Protein AF-O24128-F1 (afdb_monomer)

pLDDT: mean 90.79, std 8.11, range [55.53, 98.19]

Structure (mmCIF, N/CA/C/O backbone):
data_AF-O24128-F1
#
_entry.id   AF-O24128-F1
#
loop_
_atom_site.group_PDB
_atom_site.id
_atom_site.type_symbol
_atom_site.label_atom_id
_atom_site.label_alt_id
_atom_site.label_comp_id
_atom_site.label_asym_id
_atom_site.label_entity_id
_atom_site.label_seq_id
_atom_site.pdbx_PDB_ins_code
_atom_site.Cartn_x
_atom_site.Cartn_y
_atom_site.Cartn_z
_atom_site.occupancy
_atom_site.B_iso_or_equiv
_atom_site.auth_seq_id
_atom_site.auth_comp_id
_atom_site.auth_asym_id
_atom_site.auth_atom_id
_atom_site.pdbx_PDB_model_num
ATOM 1 N N . LEU A 1 1 ? -5.230 0.966 5.303 1.00 95.00 1 LEU A N 1
ATOM 2 C CA . LEU A 1 1 ? -3.772 0.792 5.449 1.00 95.00 1 LEU A CA 1
ATOM 3 C C . LEU A 1 1 ? -3.151 0.622 4.067 1.00 95.00 1 LEU A C 1
ATOM 5 O O . LEU A 1 1 ? -3.504 -0.325 3.368 1.00 95.00 1 LEU A O 1
ATOM 9 N N . GLY A 1 2 ? -2.345 1.585 3.624 1.00 93.62 2 GLY A N 1
ATOM 10 C CA . GLY A 1 2 ? -1.603 1.490 2.366 1.00 93.62 2 GLY A CA 1
ATOM 11 C C . GLY A 1 2 ? -0.277 0.748 2.524 1.00 93.62 2 GLY A C 1
ATOM 12 O O . GLY A 1 2 ? 0.082 0.340 3.627 1.00 93.62 2 GLY A O 1
ATOM 13 N N . VAL A 1 3 ? 0.389 0.526 1.393 1.00 95.06 3 VAL A N 1
ATOM 14 C CA . VAL A 1 3 ? 1.643 -0.223 1.273 1.00 95.06 3 VAL A CA 1
ATOM 15 C C . VAL A 1 3 ? 2.610 0.645 0.488 1.00 95.06 3 VAL A C 1
ATOM 17 O O . VAL A 1 3 ? 2.206 1.248 -0.501 1.00 95.06 3 VAL A O 1
ATOM 20 N N . ASP A 1 4 ? 3.850 0.702 0.952 1.00 95.25 4 ASP A N 1
ATOM 21 C CA . ASP A 1 4 ? 4.938 1.396 0.280 1.00 95.25 4 ASP A CA 1
ATOM 22 C C . ASP A 1 4 ? 5.607 0.446 -0.725 1.00 95.25 4 ASP A C 1
ATOM 24 O O . ASP A 1 4 ? 6.326 -0.464 -0.312 1.00 95.25 4 ASP A O 1
ATOM 28 N N . TYR A 1 5 ? 5.305 0.595 -2.021 1.00 94.19 5 TYR A N 1
ATOM 29 C CA . TYR A 1 5 ? 5.839 -0.280 -3.075 1.00 94.19 5 TYR A CA 1
ATOM 30 C C . TYR A 1 5 ? 7.155 0.221 -3.676 1.00 94.19 5 TYR A C 1
ATOM 32 O O . TYR A 1 5 ? 7.947 -0.598 -4.137 1.00 94.19 5 TYR A O 1
ATOM 40 N N . ASP A 1 6 ? 7.387 1.535 -3.696 1.00 92.50 6 ASP A N 1
ATOM 41 C CA . ASP A 1 6 ? 8.610 2.139 -4.244 1.00 92.50 6 ASP A CA 1
ATOM 42 C C . ASP A 1 6 ? 9.686 2.417 -3.178 1.00 92.50 6 ASP A C 1
ATOM 44 O O . ASP A 1 6 ? 10.839 2.680 -3.521 1.00 92.50 6 ASP A O 1
ATOM 48 N N . GLY A 1 7 ? 9.338 2.322 -1.890 1.00 91.94 7 GLY A N 1
ATOM 49 C CA . GLY A 1 7 ? 10.250 2.515 -0.764 1.00 91.94 7 GLY A CA 1
ATOM 50 C C . GLY A 1 7 ? 10.501 3.980 -0.401 1.00 91.94 7 GLY A C 1
ATOM 51 O O . GLY A 1 7 ? 11.360 4.262 0.440 1.00 91.94 7 GLY A O 1
ATOM 52 N N . THR A 1 8 ? 9.798 4.922 -1.033 1.00 92.31 8 THR A N 1
ATOM 53 C CA . THR A 1 8 ? 10.034 6.363 -0.859 1.00 92.31 8 THR A CA 1
ATOM 54 C C . THR A 1 8 ? 9.432 6.918 0.425 1.00 92.31 8 THR A C 1
ATOM 56 O O . THR A 1 8 ? 9.852 7.985 0.876 1.00 92.31 8 THR A O 1
ATOM 59 N N . LYS A 1 9 ? 8.467 6.211 1.028 1.00 89.81 9 LYS A N 1
ATOM 60 C CA . LYS A 1 9 ? 7.668 6.685 2.171 1.00 89.81 9 LYS A CA 1
ATOM 61 C C . LYS A 1 9 ? 7.117 8.096 1.951 1.00 89.81 9 LYS A C 1
ATOM 63 O O . LYS A 1 9 ? 7.179 8.944 2.843 1.00 89.81 9 LYS A O 1
ATOM 68 N N . SER A 1 10 ? 6.619 8.363 0.747 1.00 90.81 10 SER A N 1
ATOM 69 C CA . SER A 1 10 ? 6.148 9.687 0.343 1.00 90.81 10 SER A CA 1
ATOM 70 C C . SER A 1 10 ? 4.626 9.734 0.221 1.00 90.81 10 SER A C 1
ATOM 72 O O . SER A 1 10 ? 3.985 8.757 -0.158 1.00 90.81 10 SER A O 1
ATOM 74 N N . CYS A 1 11 ? 4.042 10.896 0.521 1.00 87.38 11 CYS A N 1
ATOM 75 C CA . CYS A 1 11 ? 2.640 11.197 0.211 1.00 87.38 11 CYS A CA 1
ATOM 76 C C . CYS A 1 11 ? 2.433 11.662 -1.241 1.00 87.38 11 CYS A C 1
ATOM 78 O O . CYS A 1 11 ? 1.289 11.769 -1.668 1.00 87.38 11 CYS A O 1
ATOM 80 N N . ASP A 1 12 ? 3.516 11.971 -1.958 1.00 87.69 12 ASP A N 1
ATOM 81 C CA . ASP A 1 12 ? 3.504 12.522 -3.324 1.00 87.69 12 ASP A CA 1
ATOM 82 C C . ASP A 1 12 ? 3.689 11.438 -4.406 1.00 87.69 12 ASP A C 1
ATOM 84 O O . ASP A 1 12 ? 3.746 11.733 -5.594 1.00 87.69 12 ASP A O 1
ATOM 88 N N . SER A 1 13 ? 3.812 10.171 -3.997 1.00 88.00 13 SER A N 1
ATOM 89 C CA . SER A 1 13 ? 3.915 9.022 -4.900 1.00 88.00 13 SER A CA 1
ATOM 90 C C . SER A 1 13 ? 2.597 8.253 -4.946 1.00 88.00 13 SER A C 1
ATOM 92 O O . SER A 1 13 ? 2.024 7.919 -3.907 1.00 88.00 13 SER A O 1
ATOM 94 N N . ASP A 1 14 ? 2.158 7.897 -6.155 1.00 89.62 14 ASP A N 1
ATOM 95 C CA . ASP A 1 14 ? 0.958 7.084 -6.387 1.00 89.62 14 ASP A CA 1
ATOM 96 C C . ASP A 1 14 ? 1.098 5.635 -5.876 1.00 89.62 14 ASP A C 1
ATOM 98 O O . ASP A 1 14 ? 0.099 4.933 -5.696 1.00 89.62 14 ASP A O 1
ATOM 102 N N . CYS A 1 15 ? 2.327 5.161 -5.642 1.00 90.94 15 CYS A N 1
ATOM 103 C CA . CYS A 1 15 ? 2.618 3.796 -5.195 1.00 90.94 15 CYS A CA 1
ATOM 104 C C . CYS A 1 15 ? 3.268 3.721 -3.802 1.00 90.94 15 CYS A C 1
ATOM 106 O O . CYS A 1 15 ? 3.739 2.651 -3.407 1.00 90.94 15 CYS A O 1
ATOM 108 N N . SER A 1 16 ? 3.240 4.813 -3.033 1.00 93.00 16 SER A N 1
ATOM 109 C CA . SER A 1 16 ? 3.782 4.868 -1.672 1.00 93.00 16 SER A CA 1
ATOM 110 C C . SER A 1 16 ? 2.762 5.349 -0.634 1.00 93.00 16 SER A C 1
ATOM 112 O O . SER A 1 16 ? 1.598 5.629 -0.924 1.00 93.00 16 SER A O 1
ATOM 114 N N . VAL A 1 17 ? 3.203 5.394 0.623 1.00 94.38 17 VAL A N 1
ATOM 115 C CA . VAL A 1 17 ? 2.493 6.010 1.743 1.00 94.38 17 VAL A CA 1
ATOM 116 C C . VAL A 1 17 ? 3.472 6.763 2.637 1.00 94.38 17 VAL A C 1
ATOM 118 O O . VAL A 1 17 ? 4.507 6.230 3.023 1.00 94.38 17 VAL A O 1
ATOM 121 N N . GLY A 1 18 ? 3.110 7.976 3.054 1.00 94.81 18 GLY A N 1
ATOM 122 C CA . GLY A 1 18 ? 3.913 8.778 3.986 1.00 94.81 18 GLY A CA 1
ATOM 123 C C . GLY A 1 18 ? 3.686 8.485 5.470 1.00 94.81 18 GLY A C 1
ATOM 124 O O . GLY A 1 18 ? 3.951 9.351 6.293 1.00 94.81 18 GLY A O 1
ATOM 125 N N . TYR A 1 19 ? 3.158 7.310 5.826 1.00 95.12 19 TYR A N 1
ATOM 126 C CA . TYR A 1 19 ? 2.879 6.940 7.216 1.00 95.12 19 TYR A CA 1
ATOM 127 C C . TYR A 1 19 ? 3.270 5.494 7.521 1.00 95.12 19 TYR A C 1
ATOM 129 O O . TYR A 1 19 ? 3.232 4.611 6.662 1.00 95.12 19 TYR A O 1
ATOM 137 N N . GLY A 1 20 ? 3.604 5.235 8.784 1.00 94.75 20 GLY A N 1
ATOM 138 C CA . GLY A 1 20 ? 3.885 3.886 9.282 1.00 94.75 20 GLY A CA 1
ATOM 139 C C . GLY A 1 20 ? 2.642 3.133 9.772 1.00 94.75 20 GLY A C 1
ATOM 140 O O . GLY A 1 20 ? 1.580 3.710 10.007 1.00 94.75 20 GLY A O 1
ATOM 141 N N . LEU A 1 21 ? 2.793 1.828 10.033 1.00 95.06 21 LEU A N 1
ATOM 142 C CA . LEU A 1 21 ? 1.733 1.004 10.635 1.00 95.06 21 LEU A CA 1
ATOM 143 C C . LEU A 1 21 ? 1.285 1.545 12.003 1.00 95.06 21 LEU A C 1
ATOM 145 O O . LEU A 1 21 ? 0.089 1.645 12.277 1.00 95.06 21 LEU A O 1
ATOM 149 N N . GLN A 1 22 ? 2.249 1.911 12.851 1.00 97.06 22 GLN A N 1
ATOM 150 C CA . GLN A 1 22 ? 1.976 2.439 14.187 1.00 97.06 22 GLN A CA 1
ATOM 151 C C . GLN A 1 22 ? 1.274 3.797 14.129 1.00 97.06 22 GLN A C 1
ATOM 153 O O . GLN A 1 22 ? 0.370 4.058 14.917 1.00 97.06 22 GLN A O 1
ATOM 158 N N . GLU A 1 23 ? 1.670 4.650 13.187 1.00 96.94 23 GLU A N 1
ATOM 159 C CA . GLU A 1 23 ? 1.055 5.957 12.978 1.00 96.94 23 GLU A CA 1
ATOM 160 C C . GLU A 1 23 ? -0.394 5.815 12.508 1.00 96.94 23 GLU A C 1
ATOM 162 O O . GLU A 1 23 ? -1.288 6.430 13.086 1.00 96.94 23 GLU A O 1
ATOM 167 N N . TYR A 1 24 ? -0.658 4.914 11.555 1.00 97.06 24 TYR A N 1
ATOM 168 C CA . TYR A 1 24 ? -2.018 4.562 11.147 1.00 97.06 24 TYR A CA 1
ATOM 169 C C . TYR A 1 24 ? -2.868 4.090 12.338 1.00 97.06 24 TYR A C 1
ATOM 171 O O . TYR A 1 24 ? -3.960 4.614 12.569 1.00 97.06 24 TYR A O 1
ATOM 179 N N . ALA A 1 25 ? -2.367 3.130 13.122 1.00 97.88 25 ALA A N 1
ATOM 180 C CA . ALA A 1 25 ? -3.094 2.585 14.268 1.00 97.88 25 ALA A CA 1
ATOM 181 C C . ALA A 1 25 ? -3.350 3.649 15.347 1.00 97.88 25 ALA A C 1
ATOM 183 O O . ALA A 1 25 ? -4.469 3.772 15.847 1.00 97.88 25 ALA A O 1
ATOM 184 N N . SER A 1 26 ? -2.332 4.447 15.674 1.00 98.00 26 SER A N 1
ATOM 185 C CA . SER A 1 26 ? -2.418 5.508 16.675 1.00 98.00 26 SER A CA 1
ATOM 186 C C . SER A 1 26 ? -3.437 6.569 16.274 1.00 98.00 26 SER A C 1
ATOM 188 O O . SER A 1 26 ? -4.311 6.897 17.073 1.00 98.00 26 SER A O 1
ATOM 190 N N . THR A 1 27 ? -3.381 7.059 15.035 1.00 97.94 27 THR A N 1
ATOM 191 C CA . THR A 1 27 ? -4.302 8.089 14.537 1.00 97.94 27 THR A CA 1
ATOM 192 C C . THR A 1 27 ? -5.755 7.618 14.592 1.00 97.94 27 THR A C 1
ATOM 194 O O . THR A 1 27 ? -6.619 8.343 15.087 1.00 97.94 27 THR A O 1
ATOM 197 N N . VAL A 1 28 ? -6.036 6.379 14.170 1.00 97.69 28 VAL A N 1
ATOM 198 C CA . VAL A 1 28 ? -7.395 5.813 14.219 1.00 97.69 28 VAL A CA 1
ATOM 199 C C . VAL A 1 28 ? -7.883 5.657 15.663 1.00 97.69 28 VAL A C 1
ATOM 201 O O . VAL A 1 28 ? -8.979 6.112 15.996 1.00 97.69 28 VAL A O 1
ATOM 204 N N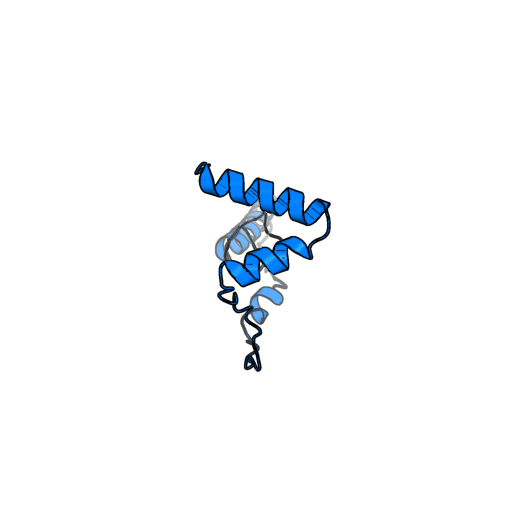 . VAL A 1 29 ? -7.079 5.052 16.544 1.00 98.12 29 VAL A N 1
ATOM 205 C CA . VAL A 1 29 ? -7.468 4.810 17.945 1.00 98.12 29 VAL A CA 1
ATOM 206 C C . VAL A 1 29 ? -7.667 6.124 18.701 1.00 98.12 29 VAL A C 1
ATOM 208 O O . VAL A 1 29 ? -8.638 6.257 19.447 1.00 98.12 29 VAL A O 1
ATOM 211 N N . GLN A 1 30 ? -6.788 7.108 18.501 1.00 98.19 30 GLN A N 1
ATOM 212 C CA . GLN A 1 30 ? -6.893 8.418 19.145 1.00 98.19 30 GLN A CA 1
ATOM 213 C C . GLN A 1 30 ? -8.145 9.175 18.698 1.00 98.19 30 GLN A C 1
ATOM 215 O O . GLN A 1 30 ? -8.840 9.738 19.544 1.00 98.19 30 GLN A O 1
ATOM 220 N N . ALA A 1 31 ? -8.474 9.147 17.404 1.00 97.81 31 ALA A N 1
ATOM 221 C CA . ALA A 1 31 ? -9.677 9.791 16.884 1.00 97.81 31 ALA A CA 1
ATOM 222 C C . ALA A 1 31 ? -10.959 9.189 17.485 1.00 97.81 31 ALA A C 1
ATOM 224 O O . ALA A 1 31 ? -11.837 9.92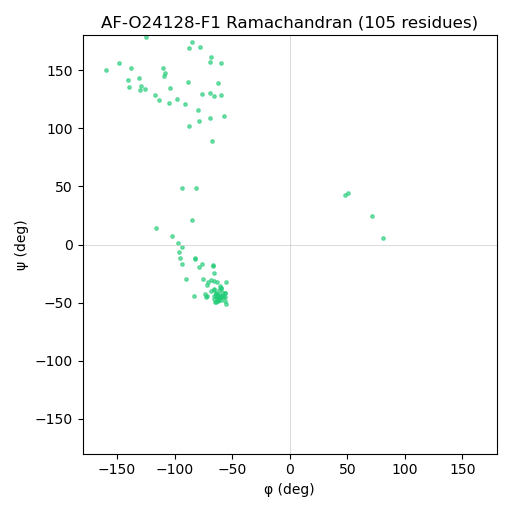7 17.937 1.00 97.81 31 ALA A O 1
ATOM 225 N N . VAL A 1 32 ? -11.048 7.855 17.552 1.00 98.00 32 VAL A N 1
ATOM 226 C CA . VAL A 1 32 ? -12.195 7.159 18.163 1.00 98.00 32 VAL A CA 1
ATOM 227 C C . VAL A 1 32 ? -12.290 7.480 19.654 1.00 98.00 32 VAL A C 1
ATOM 229 O O . VAL A 1 32 ? -13.346 7.903 20.126 1.00 98.00 32 VAL A O 1
ATOM 232 N N . ARG A 1 33 ? -11.175 7.358 20.384 1.00 98.00 33 ARG A N 1
ATOM 233 C CA . ARG A 1 33 ? -11.107 7.658 21.819 1.00 98.00 33 ARG A CA 1
ATOM 234 C C . ARG A 1 33 ? -11.557 9.084 22.126 1.00 98.00 33 ARG A C 1
ATOM 236 O O . ARG A 1 33 ? -12.357 9.280 23.032 1.00 98.00 33 ARG A O 1
ATOM 243 N N . PHE A 1 34 ? -11.097 10.068 21.352 1.00 98.06 34 PHE A N 1
ATOM 244 C CA . PHE A 1 34 ? -11.454 11.472 21.554 1.00 98.06 34 PHE A CA 1
ATOM 245 C C . PHE A 1 34 ? -12.972 11.700 21.529 1.00 98.06 34 PHE A C 1
ATOM 247 O O . PHE A 1 34 ? -13.513 12.439 22.353 1.00 98.06 34 PHE A O 1
ATOM 254 N N . VAL A 1 35 ? -13.684 11.054 20.604 1.00 97.69 35 VAL A N 1
ATOM 255 C CA . VAL A 1 35 ? -15.145 11.173 20.512 1.00 97.69 35 VAL A CA 1
ATOM 256 C C . VAL A 1 35 ? -15.833 10.401 21.639 1.00 97.69 35 VAL A C 1
ATOM 258 O O . VAL A 1 35 ? -16.773 10.928 22.241 1.00 97.69 35 VAL A O 1
ATOM 261 N N . CYS A 1 36 ? -15.363 9.190 21.953 1.00 97.88 36 CYS A N 1
ATOM 262 C CA . CYS A 1 36 ? -15.909 8.366 23.032 1.00 97.88 36 CYS A CA 1
ATOM 263 C C . CYS A 1 36 ? -15.802 9.056 24.397 1.00 97.88 36 CYS A C 1
ATOM 265 O O . CYS A 1 36 ? -16.803 9.134 25.111 1.00 97.88 36 CYS A O 1
ATOM 267 N N . ASP A 1 37 ? -14.643 9.642 24.705 1.00 97.69 37 ASP A N 1
ATOM 268 C CA . ASP A 1 37 ? -14.386 10.369 25.950 1.00 97.69 37 ASP A CA 1
ATOM 269 C C . ASP A 1 37 ? -15.315 11.596 26.066 1.00 97.69 37 ASP A C 1
ATOM 271 O O . ASP A 1 37 ? -15.934 11.820 27.105 1.00 97.69 37 ASP A O 1
ATOM 275 N N . ARG A 1 38 ? -15.519 12.354 24.975 1.00 97.69 38 ARG A N 1
ATOM 276 C CA . ARG A 1 38 ? -16.431 13.520 24.960 1.00 97.69 38 ARG A CA 1
ATOM 277 C C . ARG A 1 38 ? -17.905 13.157 25.102 1.00 97.69 38 ARG A C 1
ATOM 279 O O . ARG A 1 38 ? -18.689 13.971 25.586 1.00 97.69 38 ARG A O 1
ATOM 286 N N . LYS A 1 39 ? -18.304 11.983 24.616 1.00 97.06 39 LYS A N 1
ATOM 287 C CA . LYS A 1 39 ? -19.685 11.486 24.702 1.00 97.06 39 LYS A CA 1
ATOM 288 C C . LYS A 1 39 ? -19.919 10.607 25.929 1.00 97.06 39 LYS A C 1
ATOM 290 O O . LYS A 1 39 ? -21.054 10.197 26.147 1.00 97.06 39 LYS A O 1
ATOM 295 N N . ASN A 1 40 ? -18.875 10.358 26.720 1.00 96.69 40 ASN A N 1
ATOM 296 C CA . ASN A 1 40 ? -18.882 9.470 27.875 1.00 96.69 40 ASN A CA 1
ATOM 297 C C . ASN A 1 40 ? -19.465 8.081 27.550 1.00 96.69 40 ASN A C 1
ATOM 299 O O . ASN A 1 40 ? -20.298 7.544 28.280 1.00 96.69 40 ASN A O 1
ATOM 303 N N . VAL A 1 41 ? -19.056 7.518 26.411 1.00 97.62 41 V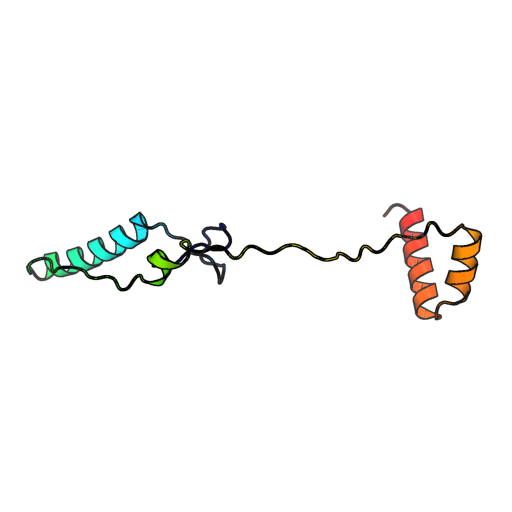AL A N 1
ATOM 304 C CA . VAL A 1 41 ? -19.462 6.179 25.962 1.00 97.62 41 VAL A CA 1
ATOM 305 C C . VAL A 1 41 ? -18.286 5.214 26.033 1.00 97.62 41 VAL A C 1
ATOM 307 O O . VAL A 1 41 ? -17.128 5.604 25.893 1.00 97.62 41 VAL A O 1
ATOM 310 N N . LYS A 1 42 ? -18.579 3.926 26.228 1.00 97.44 42 LYS A N 1
ATOM 311 C CA . LYS A 1 42 ? -17.554 2.877 26.236 1.00 97.44 42 LYS A CA 1
ATOM 312 C C . LYS A 1 42 ? -16.862 2.792 24.872 1.00 97.44 42 LYS A C 1
ATOM 314 O O . LYS A 1 42 ? -17.527 2.819 23.838 1.00 97.44 42 LYS A O 1
ATOM 319 N N . ASN A 1 43 ? -15.541 2.615 24.890 1.00 97.31 43 ASN A N 1
ATOM 320 C CA . ASN A 1 43 ? -14.760 2.394 23.676 1.00 97.31 43 ASN A CA 1
ATOM 321 C C . ASN A 1 43 ? -15.243 1.132 22.930 1.00 97.31 43 ASN A C 1
ATOM 323 O O . ASN A 1 43 ? -15.350 0.068 23.555 1.00 97.31 43 ASN A O 1
ATOM 327 N N . PRO A 1 44 ? -15.536 1.230 21.620 1.00 97.69 44 PRO A N 1
ATOM 328 C CA . PRO A 1 44 ? -15.962 0.093 20.818 1.00 97.69 44 PRO A CA 1
ATOM 329 C C . PRO A 1 44 ? -14.778 -0.803 20.433 1.00 97.69 44 PRO A C 1
ATOM 331 O O . PRO A 1 44 ? -13.612 -0.434 20.575 1.00 97.69 44 PRO A O 1
ATOM 334 N N . VAL A 1 45 ? -15.092 -1.976 19.884 1.00 97.88 45 VAL A N 1
ATOM 335 C CA . VAL A 1 45 ? -14.114 -2.788 19.150 1.00 97.88 45 VAL A CA 1
ATOM 336 C C . VAL A 1 45 ? -13.908 -2.160 17.774 1.00 97.88 45 VAL A C 1
ATOM 338 O O . VAL A 1 45 ? -14.877 -1.872 17.072 1.00 97.88 45 VAL A O 1
ATOM 341 N N . ILE A 1 46 ? -12.650 -1.942 17.395 1.00 97.81 46 ILE A N 1
ATOM 342 C CA . ILE A 1 46 ? -12.281 -1.396 16.088 1.00 97.81 46 ILE A CA 1
ATOM 343 C C . ILE A 1 46 ? -11.892 -2.560 15.177 1.00 97.81 46 ILE A C 1
ATOM 345 O O . ILE A 1 46 ? -10.993 -3.333 15.505 1.00 97.81 46 ILE A O 1
ATOM 349 N N . CYS A 1 47 ? -12.544 -2.653 14.021 1.00 97.44 47 CYS A N 1
ATOM 350 C CA . CYS A 1 47 ? -12.214 -3.605 12.963 1.00 97.44 47 CYS A CA 1
ATOM 351 C C . CYS A 1 47 ? -11.610 -2.856 11.766 1.00 97.44 47 CYS A C 1
ATOM 353 O O . CYS A 1 47 ? -12.018 -1.735 11.468 1.00 97.44 47 CYS A O 1
ATOM 355 N N . SER A 1 48 ? -10.644 -3.466 11.076 1.00 97.38 48 SER A N 1
ATOM 356 C CA . SER A 1 48 ? -10.004 -2.896 9.884 1.00 97.38 48 SER A CA 1
ATOM 357 C C . SER A 1 48 ? -9.998 -3.909 8.744 1.00 97.38 48 SER A C 1
ATOM 359 O O . SER A 1 48 ? -9.585 -5.051 8.928 1.00 97.38 48 SER A O 1
ATOM 361 N N . GLU A 1 49 ? -10.395 -3.477 7.549 1.00 98.00 49 GLU A N 1
ATOM 362 C CA . GLU A 1 49 ? -10.437 -4.293 6.327 1.00 98.00 49 GLU A CA 1
ATOM 363 C C . GLU A 1 49 ? -9.137 -4.140 5.518 1.00 98.00 49 GLU A C 1
ATOM 365 O O . GLU A 1 49 ? -9.122 -3.861 4.319 1.00 98.00 49 GLU A O 1
ATOM 370 N N . SER A 1 50 ? -7.993 -4.271 6.193 1.00 97.00 50 SER A N 1
ATOM 371 C CA . SER A 1 50 ? -6.669 -3.996 5.617 1.00 97.00 50 SER A CA 1
ATOM 372 C C . SER A 1 50 ? -6.110 -5.160 4.784 1.00 97.00 50 SER A C 1
ATOM 374 O O . SER A 1 50 ? -4.952 -5.538 4.939 1.00 97.00 50 SER A O 1
ATOM 376 N N . GLY A 1 51 ? -6.912 -5.718 3.870 1.00 97.19 51 GLY A N 1
ATOM 377 C CA . GLY A 1 51 ? -6.553 -6.907 3.084 1.00 97.19 51 GLY A CA 1
ATOM 378 C C . GLY A 1 51 ? -5.249 -6.745 2.300 1.00 97.19 51 GLY A C 1
ATOM 379 O O . GLY A 1 51 ? -4.349 -7.570 2.426 1.00 97.19 51 GLY A O 1
ATOM 380 N N . ARG A 1 52 ? -5.095 -5.630 1.569 1.00 95.19 52 ARG A N 1
ATOM 381 C CA . ARG A 1 52 ? -3.876 -5.338 0.790 1.00 95.19 52 ARG A CA 1
ATOM 382 C C . ARG A 1 52 ? -2.610 -5.351 1.646 1.00 95.19 52 ARG A C 1
ATOM 384 O O . ARG A 1 52 ? -1.615 -5.905 1.211 1.00 95.19 52 ARG A O 1
ATOM 391 N N . ALA A 1 53 ? -2.656 -4.788 2.851 1.00 95.31 53 ALA A N 1
ATOM 392 C CA . ALA A 1 53 ? -1.496 -4.751 3.738 1.00 95.31 53 ALA A CA 1
ATOM 393 C C . ALA A 1 53 ? -1.065 -6.145 4.226 1.00 95.31 53 ALA A C 1
ATOM 395 O O . ALA A 1 53 ? 0.098 -6.336 4.565 1.00 95.31 53 ALA A O 1
ATOM 396 N N . ILE A 1 54 ? -1.991 -7.110 4.249 1.00 95.94 54 ILE A N 1
ATOM 397 C CA . ILE A 1 54 ? -1.716 -8.502 4.619 1.00 95.94 54 ILE A CA 1
ATOM 398 C C . ILE A 1 54 ? -1.162 -9.281 3.420 1.00 95.94 54 ILE A C 1
ATOM 400 O O . ILE A 1 54 ? -0.203 -10.033 3.566 1.00 95.94 54 ILE A O 1
ATOM 404 N N . VAL A 1 55 ? -1.753 -9.113 2.231 1.00 97.31 55 VAL A N 1
ATOM 405 C CA . VAL A 1 55 ? -1.448 -9.969 1.069 1.00 97.31 55 VAL A CA 1
ATOM 406 C C . VAL A 1 55 ? -0.368 -9.417 0.139 1.00 97.31 55 VAL A C 1
ATOM 408 O O . VAL A 1 55 ? 0.171 -10.177 -0.658 1.00 97.31 55 VAL A O 1
ATOM 411 N N . SER A 1 56 ? -0.021 -8.128 0.201 1.00 94.56 56 SER A N 1
ATOM 412 C CA . SER A 1 56 ? 0.850 -7.501 -0.810 1.00 94.56 56 SER A CA 1
ATOM 413 C C . SER A 1 56 ? 2.244 -8.127 -0.908 1.00 94.56 56 SER A C 1
ATOM 415 O O . SER A 1 56 ? 2.776 -8.236 -2.004 1.00 94.56 56 SER A O 1
ATOM 417 N N . HIS A 1 57 ? 2.824 -8.558 0.215 1.00 94.56 57 HIS A N 1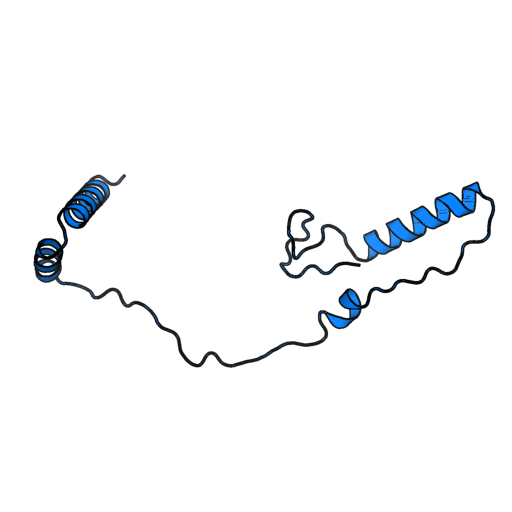
ATOM 418 C CA . HIS A 1 57 ? 4.198 -9.078 0.277 1.00 94.56 57 HIS A CA 1
ATOM 419 C C . HIS A 1 57 ? 4.277 -10.609 0.358 1.00 94.56 57 HIS A C 1
ATOM 421 O O . HIS A 1 57 ? 5.352 -11.154 0.592 1.00 94.56 57 HIS A O 1
ATOM 427 N N . HIS A 1 58 ? 3.154 -11.320 0.214 1.00 97.00 58 HIS A N 1
ATOM 428 C CA . HIS A 1 58 ? 3.122 -12.768 0.456 1.00 97.00 58 HIS A CA 1
ATOM 429 C C . HIS A 1 58 ? 3.600 -13.614 -0.739 1.00 97.00 58 HIS A C 1
ATOM 431 O O . HIS A 1 58 ? 3.818 -14.813 -0.585 1.00 97.00 58 HIS A O 1
ATOM 437 N N . SER A 1 59 ? 3.744 -13.015 -1.924 1.00 97.06 59 SER A N 1
ATOM 438 C CA . SER A 1 59 ? 4.059 -13.728 -3.164 1.00 97.06 59 SER A CA 1
ATOM 439 C C . SER A 1 59 ? 5.048 -12.951 -4.025 1.00 97.06 59 SER A C 1
ATOM 441 O O . SER A 1 59 ? 4.923 -11.735 -4.160 1.00 97.06 59 SER A O 1
ATOM 443 N N . VAL A 1 60 ? 5.973 -13.667 -4.664 1.00 96.50 60 VAL A N 1
ATOM 444 C CA . VAL A 1 60 ? 6.957 -13.111 -5.601 1.00 96.50 60 VAL A CA 1
ATOM 445 C C . VAL A 1 60 ? 6.863 -13.868 -6.923 1.00 96.50 60 VAL A C 1
ATOM 447 O O . VAL A 1 60 ? 6.818 -15.098 -6.930 1.00 96.50 60 VAL A O 1
ATOM 450 N N . LEU A 1 61 ? 6.840 -13.136 -8.039 1.00 97.06 61 LEU A N 1
ATOM 451 C CA . LEU A 1 61 ? 6.924 -13.710 -9.381 1.00 97.06 61 LEU A CA 1
ATOM 452 C C . LEU A 1 61 ? 8.393 -13.782 -9.810 1.00 97.06 61 LEU A C 1
ATOM 454 O O . LEU A 1 61 ? 9.064 -12.756 -9.878 1.00 97.06 61 LEU A O 1
ATOM 458 N N . ILE A 1 62 ? 8.877 -14.987 -10.113 1.00 96.88 62 ILE A N 1
ATOM 459 C CA . ILE A 1 62 ? 10.261 -15.240 -10.534 1.00 96.88 62 ILE A CA 1
ATOM 460 C C . ILE A 1 62 ? 10.244 -15.793 -11.960 1.00 96.88 62 ILE A C 1
ATOM 462 O O . ILE A 1 62 ? 9.537 -16.761 -12.238 1.00 96.88 62 ILE A O 1
ATOM 466 N N . PHE A 1 63 ? 11.026 -15.189 -12.853 1.00 96.94 63 PHE A N 1
ATOM 467 C CA . PHE A 1 63 ? 11.207 -15.639 -14.232 1.00 96.94 63 PHE A CA 1
ATOM 468 C C . PHE A 1 63 ? 12.620 -15.312 -14.728 1.00 96.94 63 PHE A C 1
ATOM 470 O O . PHE A 1 63 ? 13.279 -14.411 -14.208 1.00 96.94 63 PHE A O 1
ATOM 477 N N . GLU A 1 64 ? 13.091 -16.060 -15.724 1.00 96.44 64 GLU A N 1
ATOM 478 C CA . GLU A 1 64 ? 14.413 -15.876 -16.326 1.00 96.44 64 GLU A CA 1
ATOM 479 C C . GLU A 1 64 ? 14.365 -14.860 -17.478 1.00 96.44 64 GLU A C 1
ATOM 481 O O . GLU A 1 64 ? 13.431 -14.855 -18.286 1.00 96.44 64 GLU A O 1
ATOM 486 N N . ALA A 1 65 ? 15.385 -14.003 -17.578 1.00 93.69 65 ALA A N 1
ATOM 487 C CA . ALA A 1 65 ? 15.556 -13.106 -18.716 1.00 93.69 65 ALA A CA 1
ATOM 488 C C . ALA A 1 65 ? 16.150 -13.879 -19.908 1.00 93.69 65 ALA A C 1
ATOM 490 O O . ALA A 1 65 ? 17.333 -14.203 -19.918 1.00 93.69 65 ALA A O 1
ATOM 491 N N . VAL A 1 66 ? 15.325 -14.166 -20.919 1.00 94.06 66 VAL A N 1
ATOM 492 C CA . VAL A 1 66 ? 15.692 -15.054 -22.043 1.00 94.06 66 VAL A CA 1
ATOM 493 C C . VAL A 1 66 ? 16.640 -14.394 -23.052 1.00 94.06 66 VAL A C 1
ATOM 495 O O . VAL A 1 66 ? 17.424 -15.068 -23.716 1.00 94.06 66 VAL A O 1
ATOM 498 N N . SER A 1 67 ? 16.564 -13.074 -23.216 1.00 92.25 67 SER A N 1
ATOM 499 C CA . SER A 1 67 ? 17.401 -12.341 -24.166 1.00 92.25 67 SER A CA 1
ATOM 500 C C . SER A 1 67 ? 17.476 -10.862 -23.800 1.00 92.25 67 SER A C 1
ATOM 502 O O . SER A 1 67 ? 16.526 -10.303 -23.250 1.00 92.25 67 SER A O 1
ATOM 504 N N . SER A 1 68 ? 18.589 -10.216 -24.138 1.00 90.38 68 SER A N 1
ATOM 505 C CA . SER A 1 68 ? 18.750 -8.765 -24.098 1.00 90.38 68 SER A CA 1
ATOM 506 C C . SER A 1 68 ? 19.348 -8.288 -25.419 1.00 90.38 68 SER A C 1
ATOM 508 O O . SER A 1 68 ? 20.170 -8.966 -26.034 1.00 90.38 68 SER A O 1
ATOM 510 N N . THR A 1 69 ? 18.915 -7.118 -25.886 1.00 89.56 69 THR A N 1
ATOM 511 C CA . THR A 1 69 ? 19.530 -6.452 -27.039 1.00 89.56 69 THR A CA 1
ATOM 512 C C . THR A 1 69 ? 20.369 -5.299 -26.521 1.00 89.56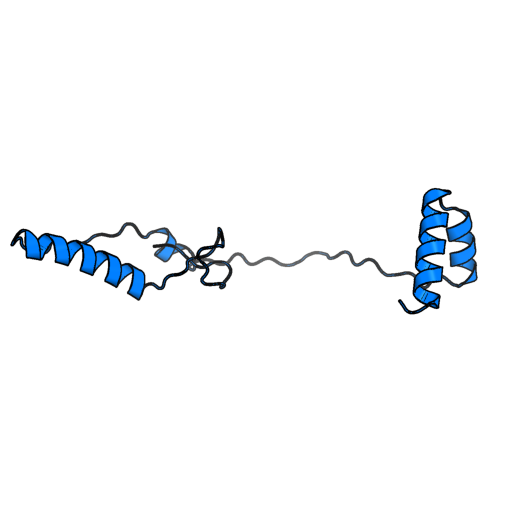 69 THR A C 1
ATOM 514 O O . THR A 1 69 ? 19.854 -4.403 -25.857 1.00 89.56 69 THR A O 1
ATOM 517 N N . THR A 1 70 ? 21.662 -5.309 -26.825 1.00 85.94 70 THR A N 1
ATOM 518 C CA . THR A 1 70 ? 22.554 -4.182 -26.551 1.00 85.94 70 THR A CA 1
ATOM 519 C C . THR A 1 70 ? 23.020 -3.606 -27.873 1.00 85.94 70 THR A C 1
ATOM 521 O O . THR A 1 70 ? 23.592 -4.317 -28.700 1.00 85.94 70 THR A O 1
ATOM 524 N N . THR A 1 71 ? 22.796 -2.308 -28.069 1.00 82.31 71 THR A N 1
ATOM 525 C CA . THR A 1 71 ? 23.368 -1.592 -29.206 1.00 82.31 71 THR A CA 1
ATOM 526 C C . THR A 1 71 ? 24.869 -1.498 -28.993 1.00 82.31 71 THR A C 1
ATOM 528 O O . THR A 1 71 ? 25.345 -0.777 -28.118 1.00 82.31 71 THR A O 1
ATOM 531 N N . ARG A 1 72 ? 25.629 -2.252 -29.782 1.00 76.94 72 ARG A N 1
ATOM 532 C CA . ARG A 1 72 ? 27.076 -2.094 -29.833 1.00 76.94 72 ARG A CA 1
ATOM 533 C C . ARG A 1 72 ? 27.371 -0.898 -30.726 1.00 76.94 72 ARG A C 1
ATOM 535 O O . ARG A 1 72 ? 27.068 -0.948 -31.916 1.00 76.94 72 ARG A O 1
ATOM 542 N N . SER A 1 73 ? 27.955 0.157 -30.166 1.00 71.19 73 SER A N 1
ATOM 543 C CA . SER A 1 73 ? 28.580 1.204 -30.972 1.00 71.19 73 SER A CA 1
ATOM 544 C C . SER A 1 73 ? 29.631 0.522 -31.844 1.00 71.19 73 SER A C 1
ATOM 546 O O . SER A 1 73 ? 30.599 -0.034 -31.322 1.00 71.19 73 SER A O 1
ATOM 548 N N . GLN A 1 74 ? 29.405 0.461 -33.156 1.00 67.69 74 GLN A N 1
ATOM 549 C CA . GLN A 1 74 ? 30.461 0.031 -34.061 1.00 67.69 74 GLN A CA 1
ATOM 550 C C . GLN A 1 74 ? 31.554 1.094 -34.001 1.00 67.69 74 GLN A C 1
ATOM 552 O O . GLN A 1 74 ? 31.267 2.280 -34.166 1.00 67.69 74 GLN A O 1
ATOM 557 N N . GLU A 1 75 ? 32.795 0.674 -33.760 1.00 66.19 75 GLU A N 1
ATOM 558 C CA . GLU A 1 75 ? 33.942 1.531 -34.034 1.00 66.19 75 GLU A CA 1
ATOM 559 C C . GLU A 1 75 ? 34.020 1.705 -35.549 1.00 66.19 75 GLU A C 1
ATOM 561 O O . GLU A 1 75 ? 34.593 0.893 -36.273 1.00 66.19 75 GLU A O 1
ATOM 566 N N . LEU A 1 76 ? 33.332 2.731 -36.039 1.00 69.81 76 LEU A N 1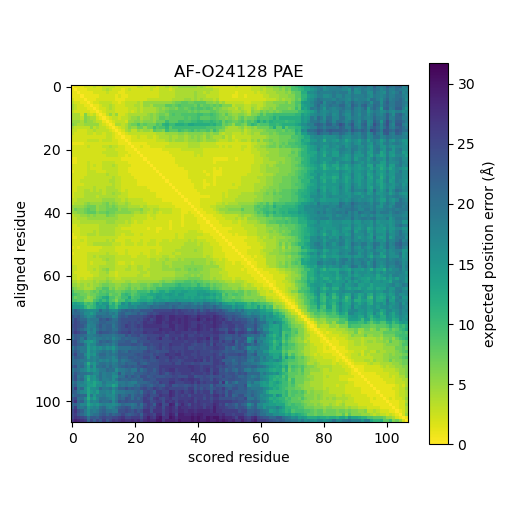
ATOM 567 C CA . LEU A 1 76 ? 33.482 3.197 -37.402 1.00 69.81 76 LEU A CA 1
ATOM 568 C C . LEU A 1 76 ? 34.868 3.821 -37.507 1.00 69.81 76 LEU A C 1
ATOM 570 O O . LEU A 1 76 ? 35.240 4.670 -36.690 1.00 69.81 76 LEU A O 1
ATOM 574 N N . SER A 1 77 ? 35.625 3.419 -38.524 1.00 76.88 77 SER A N 1
ATOM 575 C CA . SER A 1 77 ? 36.835 4.155 -38.862 1.00 76.88 77 SER A CA 1
ATOM 576 C C . SER A 1 77 ? 36.465 5.604 -39.201 1.00 76.88 77 SER A C 1
ATOM 578 O O . SER A 1 77 ? 35.337 5.901 -39.607 1.00 76.88 77 SER A O 1
ATOM 580 N N . SER A 1 78 ? 37.414 6.529 -39.057 1.00 76.06 78 SER A N 1
ATOM 581 C CA . SER A 1 78 ? 37.196 7.938 -39.412 1.00 76.06 78 SER A CA 1
ATOM 582 C C . SER A 1 78 ? 36.725 8.113 -40.862 1.00 76.06 78 SER A C 1
ATOM 584 O O . SER A 1 78 ? 35.930 9.006 -41.145 1.00 76.06 78 SER A O 1
ATOM 586 N N . VAL A 1 79 ? 37.168 7.230 -41.760 1.00 80.31 79 VAL A N 1
ATOM 587 C CA . VAL A 1 79 ? 36.785 7.216 -43.177 1.00 80.31 79 VAL A CA 1
ATOM 588 C C . VAL A 1 79 ? 35.341 6.742 -43.356 1.00 80.31 79 VAL A C 1
ATOM 590 O O . VAL A 1 79 ? 34.563 7.375 -44.071 1.00 80.31 79 VAL A O 1
ATOM 593 N N . ASP A 1 80 ? 34.942 5.676 -42.661 1.00 78.69 80 ASP A N 1
ATOM 594 C CA . ASP A 1 80 ? 33.572 5.157 -42.738 1.00 78.69 80 ASP A CA 1
ATOM 595 C C . ASP A 1 80 ? 32.565 6.154 -42.159 1.00 78.69 80 ASP A C 1
ATOM 597 O O . ASP A 1 80 ? 31.499 6.361 -42.741 1.00 78.69 80 ASP A O 1
ATOM 601 N N . LEU A 1 81 ? 32.933 6.841 -41.072 1.00 79.81 81 LEU A N 1
ATOM 602 C CA . LEU A 1 81 ? 32.148 7.926 -40.480 1.00 79.81 81 LEU A CA 1
ATOM 603 C C . LEU A 1 81 ? 31.925 9.077 -41.462 1.00 79.81 81 LEU A C 1
ATOM 605 O O . LEU A 1 81 ? 30.801 9.553 -41.585 1.00 79.81 81 LEU A O 1
ATOM 609 N N . GLN A 1 82 ? 32.962 9.499 -42.189 1.00 81.44 82 GLN A N 1
ATOM 610 C CA . GLN A 1 82 ? 32.834 10.550 -43.204 1.00 81.44 82 GLN A CA 1
ATOM 611 C C . GLN A 1 82 ? 31.872 10.131 -44.320 1.00 81.44 82 GLN A C 1
ATOM 613 O O . GLN A 1 82 ? 30.946 10.874 -44.642 1.00 81.44 82 GLN A O 1
ATOM 618 N N . SER A 1 83 ? 32.017 8.907 -44.834 1.00 82.75 83 SER A N 1
ATOM 619 C CA . SER A 1 83 ? 31.124 8.373 -45.872 1.00 82.75 83 SER A CA 1
ATOM 620 C C . SER A 1 83 ? 29.671 8.226 -45.398 1.00 82.75 83 SER A C 1
ATOM 622 O O . SER A 1 83 ? 28.729 8.371 -46.178 1.00 82.75 83 SER A O 1
ATOM 624 N N . PHE A 1 84 ? 29.475 7.936 -44.109 1.00 83.62 84 PHE A N 1
ATOM 625 C CA . PHE A 1 84 ? 28.162 7.831 -43.490 1.00 83.62 84 PHE A CA 1
ATOM 626 C C . PHE A 1 84 ? 27.524 9.210 -43.319 1.00 83.62 84 PHE A C 1
ATOM 628 O O . PHE A 1 84 ? 26.369 9.396 -43.697 1.00 83.62 84 PHE A O 1
ATOM 635 N N . VAL A 1 85 ? 28.288 10.196 -42.838 1.00 84.62 85 VAL A N 1
ATOM 636 C CA . VAL A 1 85 ? 27.849 11.594 -42.718 1.00 84.62 85 VAL A CA 1
ATOM 637 C C . VAL A 1 85 ? 27.456 12.156 -44.085 1.00 84.62 85 VAL A C 1
ATOM 639 O O . VAL A 1 85 ? 26.450 12.850 -44.205 1.00 84.62 85 VAL A O 1
ATOM 642 N N . GLU A 1 86 ? 28.170 11.799 -45.150 1.00 84.62 86 GLU A N 1
ATOM 643 C CA . GLU A 1 86 ? 27.808 12.164 -46.523 1.00 84.62 86 GLU A CA 1
ATOM 644 C C . GLU A 1 86 ? 26.511 11.522 -47.025 1.00 84.62 86 GLU A C 1
ATOM 646 O O . GLU A 1 86 ? 25.930 12.028 -47.977 1.00 84.62 86 GLU A O 1
ATOM 651 N N . LYS A 1 87 ? 25.998 10.464 -46.395 1.00 86.69 87 LYS A N 1
ATOM 652 C CA . LYS A 1 87 ? 24.716 9.834 -46.763 1.00 86.69 87 LYS A CA 1
ATOM 653 C C . LYS A 1 87 ? 23.530 10.323 -45.930 1.00 86.69 87 LYS A C 1
ATOM 655 O O . LYS A 1 87 ? 22.401 9.950 -46.230 1.00 86.69 87 LYS A O 1
ATOM 660 N N . LEU A 1 88 ? 23.772 11.132 -44.899 1.00 86.44 88 LEU A N 1
ATOM 661 C CA . LEU A 1 88 ? 22.717 11.709 -44.067 1.00 86.44 88 LEU A CA 1
ATOM 662 C C . LEU A 1 88 ? 21.893 12.744 -44.843 1.00 86.44 88 LEU A C 1
ATOM 664 O O . LEU A 1 88 ? 22.371 13.351 -45.797 1.00 86.44 88 LEU A O 1
ATOM 668 N N . ASN A 1 89 ? 20.668 12.995 -44.395 1.00 91.38 89 ASN A N 1
ATOM 669 C CA . ASN A 1 89 ? 19.869 14.106 -44.910 1.00 91.38 89 ASN A CA 1
ATOM 670 C C . ASN A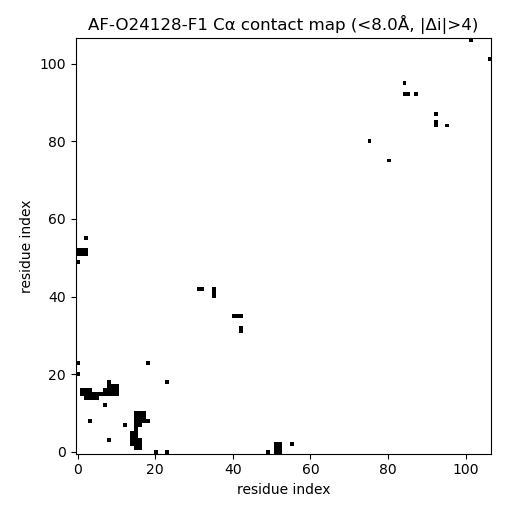 1 89 ? 20.487 15.452 -44.485 1.00 91.38 89 ASN A C 1
ATOM 672 O O . ASN A 1 89 ? 21.273 15.510 -43.536 1.00 91.38 89 ASN A O 1
ATOM 676 N N . ASP A 1 90 ? 20.122 16.536 -45.170 1.00 88.75 90 ASP A N 1
ATOM 677 C CA . ASP A 1 90 ? 20.734 17.855 -44.953 1.00 88.75 90 ASP A CA 1
ATOM 678 C C . ASP A 1 90 ? 20.587 18.354 -43.506 1.00 88.75 90 ASP A C 1
ATOM 680 O O . ASP A 1 90 ? 21.572 18.817 -42.927 1.00 88.75 90 ASP A O 1
ATOM 684 N N . ASP A 1 91 ? 19.421 18.144 -42.888 1.00 89.69 91 ASP A N 1
ATOM 685 C CA . ASP A 1 91 ? 19.172 18.492 -41.482 1.00 89.69 91 ASP A CA 1
ATOM 686 C C . ASP A 1 91 ? 20.084 17.701 -40.529 1.00 89.69 91 ASP A C 1
ATOM 688 O O . ASP A 1 91 ? 20.786 18.268 -39.694 1.00 89.69 91 ASP A O 1
ATOM 692 N N . ALA A 1 92 ? 20.176 16.383 -40.722 1.00 87.44 92 ALA A N 1
ATOM 693 C CA . ALA A 1 92 ? 21.006 15.512 -39.890 1.00 87.44 92 ALA A CA 1
ATOM 694 C C . ALA A 1 92 ? 22.512 15.803 -40.044 1.00 87.44 92 ALA A C 1
ATOM 696 O O . ALA A 1 92 ? 23.280 15.661 -39.088 1.00 87.44 92 ALA A O 1
ATOM 697 N N . ARG A 1 93 ? 22.961 16.248 -41.228 1.00 88.50 93 ARG A N 1
ATOM 698 C CA . ARG A 1 93 ? 24.341 16.7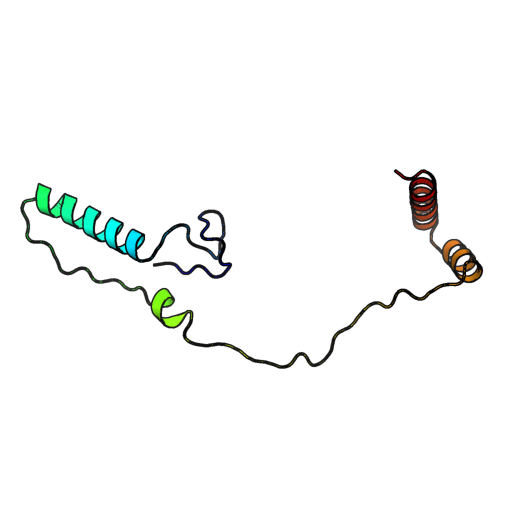31 -41.412 1.00 88.50 93 ARG A CA 1
ATOM 699 C C . ARG A 1 93 ? 24.592 18.039 -40.676 1.00 88.50 93 ARG A C 1
ATOM 701 O O . ARG A 1 93 ? 25.684 18.209 -40.130 1.00 88.50 93 ARG A O 1
ATOM 708 N N . ALA A 1 94 ? 23.635 18.964 -40.692 1.00 88.62 94 ALA A N 1
ATOM 709 C CA . ALA A 1 94 ? 23.748 20.221 -39.962 1.00 88.62 94 ALA A CA 1
ATOM 710 C C . ALA A 1 94 ? 23.865 19.961 -38.451 1.00 88.62 94 ALA A C 1
ATOM 712 O O . ALA A 1 94 ? 24.779 20.486 -37.813 1.00 88.62 94 ALA A O 1
ATOM 713 N N . ASP A 1 95 ? 23.041 19.062 -37.913 1.00 89.81 95 ASP A N 1
ATOM 714 C CA . ASP A 1 95 ? 23.080 18.655 -36.505 1.00 89.81 95 ASP A CA 1
ATOM 715 C C . ASP A 1 95 ? 24.402 17.977 -36.123 1.00 89.81 95 ASP A C 1
ATOM 717 O O . ASP A 1 95 ? 25.020 18.347 -35.122 1.00 89.81 95 ASP A O 1
ATOM 721 N N . TYR A 1 96 ? 24.900 17.047 -36.948 1.00 87.44 96 TYR A N 1
ATOM 722 C CA . TYR A 1 96 ? 26.209 16.422 -36.728 1.00 87.44 96 TYR A CA 1
ATOM 723 C C . TYR A 1 96 ? 27.338 17.461 -36.688 1.00 87.44 96 TYR A C 1
ATOM 725 O O . TYR A 1 96 ? 28.197 17.417 -35.804 1.00 87.44 96 TYR A O 1
ATOM 733 N N . ARG A 1 97 ? 27.332 18.433 -37.611 1.00 87.50 97 ARG A N 1
ATOM 734 C CA . ARG A 1 97 ? 28.324 19.519 -37.630 1.00 87.50 97 ARG A CA 1
ATOM 735 C C . ARG A 1 97 ? 28.238 20.375 -36.372 1.00 87.50 97 ARG A C 1
ATOM 737 O O . ARG A 1 97 ? 29.275 20.641 -35.769 1.00 87.50 97 ARG A O 1
ATOM 744 N N . ASN A 1 98 ? 27.035 20.749 -35.948 1.00 90.81 98 ASN A N 1
ATOM 745 C CA . ASN A 1 98 ? 26.822 21.532 -34.733 1.00 90.81 98 ASN A CA 1
ATOM 746 C C . ASN A 1 98 ? 27.355 20.806 -33.491 1.00 90.81 98 ASN A C 1
ATOM 748 O O . ASN A 1 98 ? 28.124 21.393 -32.727 1.00 90.81 98 ASN A O 1
ATOM 752 N N . LEU A 1 99 ? 27.022 19.520 -33.339 1.00 88.50 99 LEU A N 1
ATOM 753 C CA . LEU A 1 99 ? 27.486 18.687 -32.230 1.00 88.50 99 LEU A CA 1
ATOM 754 C C . LEU A 1 99 ? 29.008 18.493 -32.261 1.00 88.50 99 LEU A C 1
ATOM 756 O O . LEU A 1 99 ? 29.666 18.643 -31.235 1.00 88.50 99 LEU A O 1
ATOM 760 N N . SER A 1 100 ? 29.588 18.227 -33.438 1.00 86.94 100 SER A N 1
ATOM 761 C CA . SER A 1 100 ? 31.042 18.083 -33.598 1.00 86.94 100 SER A CA 1
ATOM 762 C C . SER A 1 100 ? 31.790 19.368 -33.237 1.00 86.94 100 SER A C 1
ATOM 764 O O . SER A 1 100 ? 32.823 19.327 -32.574 1.00 86.94 100 SER A O 1
ATOM 766 N N . ALA A 1 101 ? 31.242 20.525 -33.612 1.00 88.44 101 ALA A N 1
ATOM 767 C CA . ALA A 1 101 ? 31.846 21.812 -33.326 1.00 88.44 101 ALA A CA 1
ATOM 768 C C . ALA A 1 101 ? 31.731 22.168 -31.835 1.00 88.44 101 ALA A C 1
ATOM 770 O O . ALA A 1 101 ? 32.660 22.754 -31.290 1.00 88.44 101 ALA A O 1
ATOM 771 N N . ALA A 1 102 ? 30.632 21.794 -31.169 1.00 87.94 102 ALA A N 1
ATOM 772 C CA . ALA A 1 102 ? 30.479 21.930 -29.718 1.00 87.94 102 ALA A CA 1
ATOM 773 C C . ALA A 1 102 ? 31.468 21.030 -28.960 1.00 87.94 102 ALA A C 1
ATOM 775 O O . ALA A 1 102 ? 32.215 21.517 -28.115 1.00 87.94 102 ALA A O 1
ATOM 776 N N . ALA A 1 103 ? 31.579 19.760 -29.358 1.00 87.69 103 ALA A N 1
ATOM 777 C CA . ALA A 1 103 ? 32.525 18.818 -28.766 1.00 87.69 103 ALA A CA 1
ATOM 778 C C . ALA A 1 103 ? 33.992 19.276 -28.900 1.00 87.69 103 ALA A C 1
ATOM 780 O O . ALA A 1 103 ? 34.773 19.103 -27.970 1.00 87.69 103 ALA A O 1
ATOM 781 N N . ILE A 1 104 ? 34.372 19.899 -30.026 1.00 86.94 104 ILE A N 1
ATOM 782 C CA . ILE A 1 104 ? 35.722 20.464 -30.234 1.00 86.94 104 ILE A CA 1
ATOM 783 C C . ILE A 1 104 ? 35.952 21.725 -29.386 1.00 86.94 104 ILE A C 1
ATOM 785 O O . ILE A 1 104 ? 37.079 21.983 -28.965 1.00 86.94 104 ILE A O 1
ATOM 789 N N . ARG A 1 105 ? 34.903 22.518 -29.134 1.00 87.12 105 ARG A N 1
ATOM 790 C CA . ARG A 1 105 ? 34.978 23.719 -28.288 1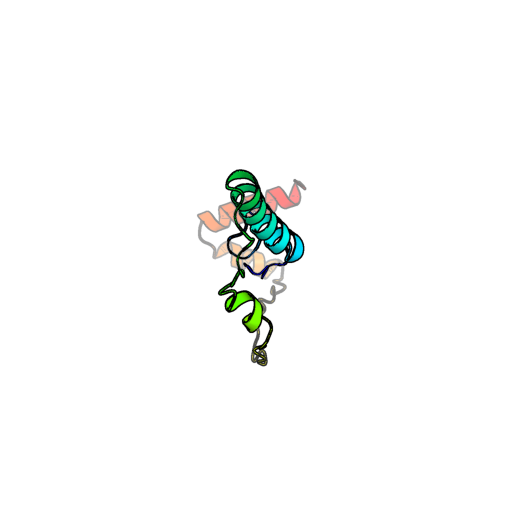.00 87.12 105 ARG A CA 1
ATOM 791 C C . ARG A 1 105 ? 35.025 23.406 -26.789 1.00 87.12 105 ARG A C 1
ATOM 793 O O . ARG A 1 105 ? 35.445 24.275 -26.033 1.00 87.12 105 ARG A O 1
ATOM 800 N N . GLY A 1 106 ? 34.667 22.187 -26.379 1.00 73.25 106 GLY A N 1
ATOM 801 C CA . GLY A 1 106 ? 34.720 21.751 -24.981 1.00 73.25 106 GLY A CA 1
ATOM 802 C C . GLY A 1 106 ? 33.660 22.398 -24.083 1.00 73.25 106 GLY A C 1
ATOM 803 O O . GLY A 1 106 ? 33.892 22.513 -22.882 1.00 73.25 106 GLY A O 1
ATOM 804 N N . GLU A 1 107 ? 32.544 22.838 -24.670 1.00 55.53 107 GLU A N 1
ATOM 805 C CA . GLU A 1 107 ? 31.337 23.268 -23.944 1.00 55.53 107 GLU A CA 1
ATOM 806 C C . GLU A 1 107 ? 30.410 22.086 -23.643 1.00 55.53 107 GLU A C 1
ATOM 808 O O . GLU A 1 107 ? 30.295 21.186 -24.511 1.00 55.53 107 GLU A O 1
#

Foldseek 3Di:
DADAPPPPLDPPDPRHHVDDPVRVVCVVQVVQVVVCVVVVHDRDDDDDPPVCVVPVPVDDDDDDDPDDDDDDDPPDDPVNVVVVLVVDDPVVVVVVVVVVVCVVVVD

Mean predicted aligned error: 10.83 Å

Sequence (107 aa):
LGVDYDGTKSCDSDCSVGYGLQEYASTVVQAVRFVCDRKNVKNPVICSESGRAIVSHHSVLIFEAVSSTTTRSQELSSVDLQSFVEKLNDDARADYRNLSAAAIRGE

Organism: Nicotiana tabacum (NCBI:txid4097)

Radius of gyration: 30.4 Å; Cα contacts (8 Å, |Δi|>4): 49; chains: 1; bounding box: 57×40×75 Å

InterPro domains:
  IPR002985 Arginine decarboxylase [PTHR43295] (1-103)
  IPR009006 Alanine racemase/group IV decarboxylase, C-terminal [G3DSA:2.40.37.10] (59-74)
  IPR029066 PLP-binding barrel [G3DSA:3.20.20.10] (1-58)
  IPR029066 PLP-binding barrel [SSF51419] (1-59)

Solvent-accessible surface area (backbone atoms only — not comparable to full-atom values): 6979 Å² total; per-residue (Å²): 107,79,59,58,74,77,73,72,52,28,79,89,40,97,52,31,30,60,68,52,72,67,54,55,52,48,55,54,52,51,56,53,47,57,52,26,64,76,67,74,47,82,82,75,89,85,84,79,90,45,57,64,60,68,55,68,80,74,69,82,92,84,82,82,87,88,76,84,88,76,90,72,82,73,87,62,51,76,65,55,48,51,59,50,52,71,69,48,55,74,68,58,40,51,51,52,50,53,52,53,53,38,60,75,69,70,110

Secondary structure (DSSP, 8-state):
----SSS---SS-TT--SS-HHHHHHHHHHHHHHHHHHHT-PPPPP----HHHHHTTS-------------------HHHHHHHHTTS-HHHHHHHHHHHHHHHHT-